Protein AF-A0A1H9MWZ2-F1 (afdb_monomer_lite)

Radius of gyration: 28.86 Å; chains: 1; bounding box: 64×54×78 Å

Foldseek 3Di:
DDDPPPDPPPVPDDCPPVNVVVVVVVVVVVVVVVVVVVVVVVLVVQLVVLVVPPPDPVSSQVSCVVSVNPPVPDDPPPPPPPPDDPDDDDDPDDPDDDDDDDDDD

Secondary structure (DSSP, 8-state):
----------TTS---HHHHHHHHHHHHHHHHHHHHHHHHHHHHHHHHHHHHH-SSHHHHHHHHHHTT-TTGGG---------------------PPPP------

Structure (mmCIF, N/CA/C/O backbone):
data_AF-A0A1H9MWZ2-F1
#
_entry.id   AF-A0A1H9MWZ2-F1
#
loop_
_atom_site.group_PDB
_atom_site.id
_atom_site.type_symbol
_atom_site.label_atom_id
_atom_site.label_alt_id
_atom_site.label_comp_id
_atom_site.label_asym_id
_atom_site.label_entity_id
_atom_site.label_seq_id
_atom_site.pdbx_PDB_ins_code
_atom_site.Cartn_x
_atom_site.Cartn_y
_atom_site.Cartn_z
_atom_site.occupancy
_atom_site.B_iso_or_equiv
_atom_site.auth_seq_id
_atom_site.auth_comp_id
_atom_site.auth_asym_id
_atom_site.auth_atom_id
_atom_site.pdbx_PDB_model_num
ATOM 1 N N . MET 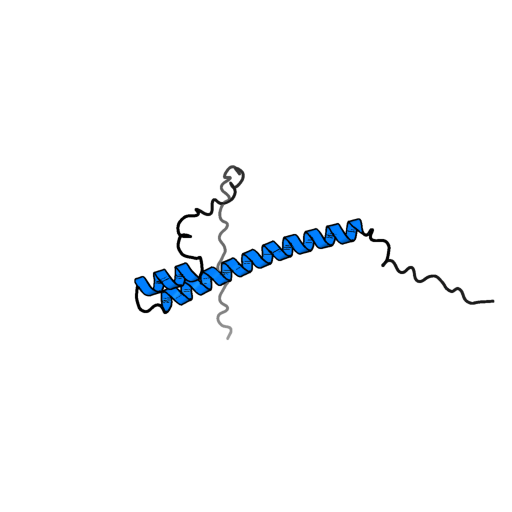A 1 1 ? 47.128 23.484 -47.344 1.00 49.06 1 MET A N 1
ATOM 2 C CA . MET A 1 1 ? 46.934 22.348 -46.423 1.00 49.06 1 MET A CA 1
ATOM 3 C C . MET A 1 1 ? 45.766 22.688 -45.513 1.00 49.06 1 MET A C 1
ATOM 5 O O . MET A 1 1 ? 45.935 23.594 -44.705 1.00 49.06 1 MET A O 1
ATOM 9 N N . PRO A 1 2 ? 44.572 22.104 -45.707 1.00 55.81 2 PRO A N 1
ATOM 10 C CA . PRO A 1 2 ? 43.481 22.253 -44.747 1.00 55.81 2 PRO A CA 1
ATOM 11 C C . PRO A 1 2 ? 43.743 21.344 -43.529 1.00 55.81 2 PRO A C 1
ATOM 13 O O . PRO A 1 2 ? 44.467 20.359 -43.677 1.00 55.81 2 PRO A O 1
ATOM 16 N N . PRO A 1 3 ? 43.207 21.659 -42.337 1.00 62.78 3 PRO A N 1
ATOM 17 C CA . PRO A 1 3 ? 43.397 20.823 -41.161 1.00 62.78 3 PRO A CA 1
ATOM 18 C C . PRO A 1 3 ? 42.501 19.582 -41.228 1.00 62.78 3 PRO A C 1
ATOM 20 O O . PRO A 1 3 ? 41.355 19.642 -41.677 1.00 62.78 3 PRO A O 1
ATOM 23 N N . ASP A 1 4 ? 43.040 18.461 -40.759 1.00 60.75 4 ASP A N 1
ATOM 24 C CA . ASP A 1 4 ? 42.337 17.203 -40.545 1.00 60.75 4 ASP A CA 1
ATOM 25 C C . ASP A 1 4 ? 41.198 17.386 -39.531 1.00 60.75 4 ASP A C 1
ATOM 27 O O . ASP A 1 4 ? 41.387 17.293 -38.316 1.00 60.75 4 ASP A O 1
ATOM 31 N N . TYR A 1 5 ? 39.981 17.627 -40.020 1.00 57.94 5 TYR A N 1
ATOM 32 C CA . TYR 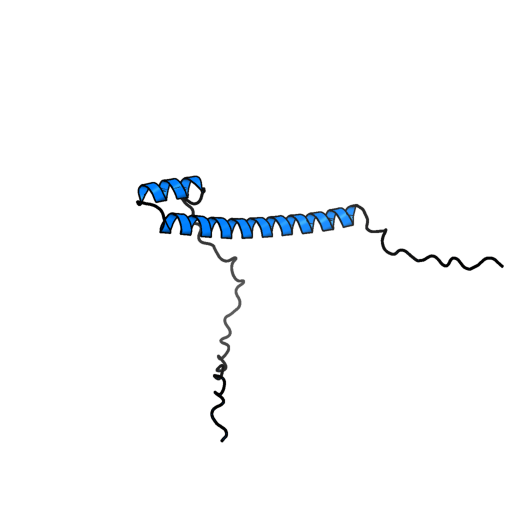A 1 5 ? 38.760 17.505 -39.225 1.00 57.94 5 TYR A CA 1
ATOM 33 C C . TYR A 1 5 ? 38.466 16.017 -39.012 1.00 57.94 5 TYR A C 1
ATOM 35 O O . TYR A 1 5 ? 37.552 15.455 -39.618 1.00 57.94 5 TYR A O 1
ATOM 43 N N . GLN A 1 6 ? 39.271 15.350 -38.182 1.00 57.78 6 GLN A N 1
ATOM 44 C CA . GLN A 1 6 ? 38.968 13.999 -37.730 1.00 57.78 6 GLN A CA 1
ATOM 45 C C . GLN A 1 6 ? 37.710 14.044 -36.866 1.00 57.78 6 GLN A C 1
ATOM 47 O O . GLN A 1 6 ? 37.743 14.336 -35.673 1.00 57.78 6 GLN A O 1
ATOM 52 N N . LEU A 1 7 ? 36.590 13.829 -37.555 1.00 53.31 7 LEU A N 1
ATOM 53 C CA . LEU A 1 7 ? 35.431 13.048 -37.160 1.00 53.31 7 LEU A CA 1
ATOM 54 C C . LEU A 1 7 ? 35.512 12.579 -35.699 1.00 53.31 7 LEU A C 1
ATOM 56 O O . LEU A 1 7 ? 35.954 11.474 -35.395 1.00 53.31 7 LEU A O 1
ATOM 60 N N . ALA A 1 8 ? 35.063 13.435 -34.782 1.00 52.78 8 ALA A N 1
ATOM 61 C CA . ALA A 1 8 ? 34.654 12.986 -33.467 1.00 52.78 8 ALA A CA 1
ATOM 62 C C . ALA A 1 8 ? 33.490 12.020 -33.698 1.00 52.78 8 ALA A C 1
ATOM 64 O O . ALA A 1 8 ? 32.348 12.445 -33.902 1.00 52.78 8 ALA A O 1
ATOM 65 N N . THR A 1 9 ? 33.803 10.725 -33.759 1.00 56.69 9 THR A N 1
ATOM 66 C CA . THR A 1 9 ? 32.833 9.642 -33.856 1.00 56.69 9 THR A CA 1
ATOM 67 C C . THR A 1 9 ? 31.941 9.736 -32.632 1.00 56.69 9 THR A C 1
ATOM 69 O O . THR A 1 9 ? 32.232 9.225 -31.553 1.00 56.69 9 THR A O 1
ATOM 72 N N . SER A 1 10 ? 30.854 10.476 -32.796 1.00 54.59 10 SER A N 1
ATOM 73 C CA . SER A 1 10 ? 29.781 10.581 -31.833 1.00 54.59 10 SER A CA 1
ATOM 74 C C . SER A 1 10 ? 29.099 9.218 -31.805 1.00 54.59 10 SER A C 1
ATOM 76 O O . SER A 1 10 ? 28.164 8.960 -32.557 1.00 54.59 10 SER A O 1
ATOM 78 N N . HIS A 1 11 ? 29.575 8.324 -30.938 1.00 53.84 11 HIS A N 1
ATOM 79 C CA . HIS A 1 11 ? 29.031 6.978 -30.712 1.00 53.84 11 HIS A CA 1
ATOM 80 C C . HIS A 1 11 ? 27.610 6.980 -30.099 1.00 53.84 11 HIS A C 1
ATOM 82 O O . HIS A 1 11 ? 27.162 5.973 -29.558 1.00 53.84 11 HIS A O 1
ATOM 88 N N . HIS A 1 12 ? 26.869 8.090 -30.167 1.00 56.31 12 HIS A N 1
ATOM 89 C CA . HIS A 1 12 ? 25.597 8.256 -29.464 1.00 56.31 12 HIS A CA 1
ATOM 90 C C . HIS A 1 12 ? 24.335 7.989 -30.293 1.00 56.31 12 HIS A C 1
ATOM 92 O O . HIS A 1 12 ? 23.242 8.070 -29.736 1.00 56.31 12 HIS A O 1
ATOM 98 N N . ALA A 1 13 ? 24.418 7.641 -31.581 1.00 60.53 13 ALA A N 1
ATOM 99 C CA . ALA A 1 13 ? 23.219 7.659 -32.422 1.00 60.53 13 ALA A CA 1
ATOM 100 C C . ALA A 1 13 ? 23.091 6.504 -33.425 1.00 60.53 13 ALA A C 1
ATOM 102 O O . ALA A 1 13 ? 22.943 6.756 -34.610 1.00 60.53 13 ALA A O 1
ATOM 103 N N . LEU A 1 14 ? 23.062 5.248 -32.961 1.00 57.44 14 LEU A N 1
ATOM 104 C CA . LEU A 1 14 ? 22.491 4.129 -33.738 1.00 57.44 14 LEU A CA 1
ATOM 105 C C . LEU A 1 14 ? 21.742 3.108 -32.862 1.00 57.44 14 LEU A C 1
ATOM 107 O O . LEU A 1 14 ? 21.673 1.937 -33.212 1.00 57.44 14 LEU A O 1
ATOM 111 N N . THR A 1 15 ? 21.149 3.525 -31.734 1.00 62.59 15 THR A N 1
ATOM 112 C CA . THR A 1 15 ? 20.163 2.637 -31.092 1.00 62.59 15 THR A CA 1
ATOM 113 C C . THR A 1 15 ? 18.893 2.665 -31.930 1.00 62.59 15 THR A C 1
ATOM 115 O O . THR A 1 15 ? 18.268 3.722 -32.123 1.00 62.59 15 THR A O 1
ATOM 118 N N . SER A 1 16 ? 18.541 1.509 -32.487 1.00 72.62 16 SER A N 1
ATOM 119 C CA . SER A 1 16 ? 17.343 1.366 -33.305 1.00 72.62 16 SER A CA 1
ATOM 120 C C . SER A 1 16 ? 16.129 1.838 -32.492 1.00 72.62 16 SER A C 1
ATOM 122 O O . SER A 1 16 ? 16.074 1.611 -31.278 1.00 72.62 16 SER A O 1
ATOM 124 N N . PRO A 1 17 ? 15.132 2.505 -33.101 1.00 73.62 17 PRO A N 1
ATOM 125 C CA . PRO A 1 17 ? 13.889 2.854 -32.412 1.00 73.62 17 PRO A CA 1
ATOM 126 C C . PRO A 1 17 ? 13.271 1.667 -31.649 1.00 73.62 17 PRO A C 1
ATOM 128 O O . PRO A 1 17 ? 12.723 1.855 -30.564 1.00 73.62 17 PRO A O 1
ATOM 131 N N . ALA A 1 18 ? 13.444 0.444 -32.166 1.00 75.56 18 ALA A N 1
ATOM 132 C CA . ALA A 1 18 ? 13.027 -0.793 -31.511 1.00 75.56 18 ALA A CA 1
ATOM 133 C C . ALA A 1 18 ? 13.796 -1.081 -30.204 1.00 75.56 18 ALA A C 1
ATOM 135 O O . ALA A 1 18 ? 13.192 -1.463 -29.205 1.00 75.56 18 ALA A O 1
ATOM 136 N N . GLU A 1 19 ? 15.108 -0.838 -30.166 1.00 72.06 19 GLU A N 1
ATOM 137 C CA . GLU A 1 19 ? 15.937 -1.022 -28.964 1.00 72.06 19 GLU A CA 1
ATOM 138 C C . GLU A 1 19 ? 15.598 0.013 -27.887 1.00 72.06 19 GLU A C 1
ATOM 140 O O . GLU A 1 19 ? 15.516 -0.317 -26.702 1.00 72.06 19 GLU A O 1
ATOM 145 N N . ARG A 1 20 ? 15.323 1.261 -28.292 1.00 76.75 20 ARG A N 1
ATOM 146 C CA . ARG A 1 20 ? 14.853 2.308 -27.370 1.00 76.75 20 ARG A CA 1
ATOM 147 C C . ARG A 1 20 ? 13.480 1.985 -26.792 1.00 76.75 20 ARG A C 1
ATOM 149 O O . ARG A 1 20 ? 13.279 2.157 -25.593 1.00 76.75 20 ARG A O 1
ATOM 156 N N . SER A 1 21 ? 12.563 1.493 -27.624 1.00 77.69 21 SER A N 1
ATOM 157 C CA . SER A 1 21 ? 11.230 1.066 -27.188 1.00 77.69 21 SER A CA 1
ATOM 158 C C . SER A 1 21 ? 11.305 -0.116 -26.217 1.00 77.69 21 SER A C 1
ATOM 160 O O . SER A 1 21 ? 10.689 -0.066 -25.156 1.00 77.69 21 SER A O 1
ATOM 162 N N . SER A 1 22 ? 12.135 -1.121 -26.515 1.00 76.25 22 SER A N 1
ATOM 163 C CA . SER A 1 22 ? 12.360 -2.269 -25.629 1.00 76.25 22 SER A CA 1
ATOM 164 C C . SER A 1 22 ? 12.930 -1.844 -24.269 1.00 76.25 22 SER A C 1
ATOM 166 O O . SER A 1 22 ? 12.390 -2.198 -23.220 1.00 76.25 22 SER A O 1
ATOM 168 N N . LYS A 1 23 ? 13.954 -0.979 -24.262 1.00 76.81 23 LYS A N 1
ATOM 169 C CA . LYS A 1 23 ? 14.531 -0.437 -23.022 1.00 76.81 23 LYS A CA 1
ATOM 170 C C . LYS A 1 23 ? 13.516 0.371 -22.204 1.00 76.81 23 LYS A C 1
ATOM 172 O O . LYS A 1 23 ? 13.493 0.259 -20.980 1.00 76.81 23 LYS A O 1
ATOM 177 N N . ALA A 1 24 ? 12.674 1.170 -22.861 1.00 77.38 24 ALA A N 1
ATOM 178 C CA . ALA A 1 24 ? 11.616 1.925 -22.194 1.00 77.38 24 ALA A CA 1
ATOM 179 C C . ALA A 1 24 ? 10.525 1.008 -21.610 1.00 77.38 24 ALA A C 1
ATOM 181 O O . ALA A 1 24 ? 10.053 1.261 -20.504 1.00 77.38 24 ALA A O 1
ATOM 182 N N . ALA A 1 25 ? 10.161 -0.071 -22.311 1.00 82.00 25 ALA A N 1
ATOM 183 C CA . ALA A 1 25 ? 9.185 -1.048 -21.833 1.00 82.00 25 ALA A CA 1
ATOM 184 C C . ALA A 1 25 ? 9.667 -1.774 -20.566 1.00 82.00 25 ALA A C 1
ATOM 186 O O . ALA A 1 25 ? 8.894 -1.915 -19.619 1.00 82.00 25 ALA A O 1
ATOM 187 N N . ILE A 1 26 ? 10.948 -2.162 -20.519 1.00 84.50 26 ILE A N 1
ATOM 188 C CA . ILE A 1 26 ? 11.571 -2.747 -19.320 1.00 84.50 26 ILE A CA 1
ATOM 189 C C . ILE A 1 26 ? 11.538 -1.737 -18.163 1.00 84.50 26 ILE A C 1
ATOM 191 O O . ILE A 1 26 ? 11.028 -2.052 -17.093 1.00 84.50 26 ILE A O 1
ATOM 195 N N . GLY A 1 27 ? 11.963 -0.489 -18.398 1.00 89.31 27 GLY A N 1
ATOM 196 C CA . GLY A 1 27 ? 11.939 0.552 -17.363 1.00 89.31 27 GLY A CA 1
ATOM 197 C C . GLY A 1 27 ? 10.532 0.879 -16.845 1.00 89.31 27 GLY A C 1
ATOM 198 O O . GLY A 1 27 ? 10.357 1.157 -15.660 1.00 89.31 27 GLY A O 1
ATOM 199 N N . PHE A 1 28 ? 9.509 0.809 -17.701 1.00 92.00 28 PHE A N 1
ATOM 200 C CA . PHE A 1 28 ? 8.117 0.974 -17.284 1.00 92.00 28 PHE A CA 1
ATOM 201 C C . PHE A 1 28 ? 7.616 -0.211 -16.451 1.00 92.00 28 PHE A C 1
ATOM 203 O O . PHE A 1 28 ? 6.912 -0.005 -15.463 1.00 92.00 28 PHE A O 1
ATOM 210 N N . ALA A 1 29 ? 7.967 -1.444 -16.827 1.00 93.50 29 ALA A N 1
ATOM 211 C CA . ALA A 1 29 ? 7.621 -2.630 -16.049 1.00 93.50 29 ALA A CA 1
ATOM 212 C C . ALA A 1 29 ? 8.242 -2.572 -14.644 1.00 93.50 29 ALA A C 1
ATOM 214 O O . ALA A 1 29 ? 7.523 -2.742 -13.657 1.00 93.50 29 ALA A O 1
ATOM 215 N N . ASP A 1 30 ? 9.525 -2.221 -14.556 1.00 91.50 30 ASP A N 1
ATOM 216 C CA . ASP A 1 30 ? 10.219 -2.014 -13.283 1.00 91.50 30 ASP A CA 1
ATOM 217 C C . ASP A 1 30 ? 9.582 -0.875 -12.475 1.00 91.50 30 ASP A C 1
ATOM 219 O O . ASP A 1 30 ? 9.350 -1.005 -11.271 1.00 91.50 30 ASP A O 1
ATOM 223 N N . GLY A 1 31 ? 9.234 0.231 -13.141 1.00 93.19 31 GLY A N 1
ATOM 224 C CA . GLY A 1 31 ? 8.547 1.365 -12.527 1.00 93.19 31 GLY A CA 1
ATOM 225 C C . GLY A 1 31 ? 7.185 0.990 -11.940 1.00 93.19 31 GLY A C 1
ATOM 226 O O . GLY A 1 31 ? 6.870 1.402 -10.823 1.00 93.19 31 GLY A O 1
ATOM 227 N N . ARG A 1 32 ? 6.400 0.163 -12.642 1.00 94.25 32 ARG A N 1
ATOM 228 C CA . ARG A 1 32 ? 5.125 -0.355 -12.124 1.00 94.25 32 ARG A CA 1
ATOM 229 C C . ARG A 1 32 ? 5.328 -1.251 -10.909 1.00 94.25 32 ARG A C 1
ATOM 231 O O . ARG A 1 32 ? 4.687 -1.014 -9.893 1.00 94.25 32 ARG A O 1
ATOM 238 N N . ALA A 1 33 ? 6.260 -2.200 -10.968 1.00 95.06 33 ALA A N 1
ATOM 239 C CA . ALA A 1 33 ? 6.548 -3.078 -9.834 1.00 95.06 33 ALA A CA 1
ATOM 240 C C . ALA A 1 33 ? 7.020 -2.287 -8.596 1.00 95.06 33 ALA A C 1
ATOM 242 O O . ALA A 1 33 ? 6.620 -2.569 -7.463 1.00 95.06 33 ALA A O 1
ATOM 243 N N . ALA A 1 34 ? 7.843 -1.254 -8.799 1.00 94.75 34 ALA A N 1
ATOM 244 C CA . ALA A 1 34 ? 8.275 -0.362 -7.728 1.00 94.75 34 ALA A CA 1
ATOM 245 C C . ALA A 1 34 ? 7.107 0.454 -7.145 1.00 94.75 34 ALA A C 1
ATOM 247 O O . ALA A 1 34 ? 7.009 0.590 -5.922 1.00 94.75 34 ALA A O 1
ATOM 248 N N . ALA A 1 35 ? 6.213 0.961 -8.000 1.00 95.12 35 ALA A N 1
ATOM 249 C CA . ALA A 1 35 ? 5.021 1.691 -7.580 1.00 95.12 35 ALA A CA 1
ATOM 250 C C . ALA A 1 35 ? 4.063 0.801 -6.773 1.00 95.12 35 ALA A C 1
ATOM 252 O O . ALA A 1 35 ? 3.646 1.194 -5.685 1.00 95.12 35 ALA A O 1
ATOM 253 N N . GLU A 1 36 ? 3.796 -0.423 -7.232 1.00 94.50 36 GLU A N 1
ATOM 254 C CA . GLU A 1 36 ? 2.963 -1.407 -6.525 1.00 94.50 36 GLU A CA 1
ATOM 255 C C . GLU A 1 36 ? 3.531 -1.738 -5.137 1.00 94.50 36 GLU A C 1
ATOM 257 O O . GLU A 1 36 ? 2.803 -1.767 -4.139 1.00 94.50 36 GLU A O 1
ATOM 262 N N . LYS A 1 37 ? 4.855 -1.920 -5.038 1.00 92.00 37 LYS A N 1
ATOM 263 C CA . LYS A 1 37 ? 5.534 -2.140 -3.754 1.00 92.00 37 LYS A CA 1
ATOM 264 C C . LYS A 1 37 ? 5.384 -0.939 -2.818 1.00 92.00 37 LYS A C 1
ATOM 266 O O . LYS A 1 37 ? 5.142 -1.120 -1.623 1.00 92.00 37 LYS A O 1
ATOM 271 N N . ALA A 1 38 ? 5.545 0.278 -3.335 1.00 95.00 38 ALA A N 1
ATOM 272 C CA . ALA A 1 38 ? 5.388 1.496 -2.546 1.00 95.00 38 ALA A CA 1
ATOM 273 C C . ALA A 1 38 ? 3.943 1.662 -2.048 1.00 95.00 38 ALA A C 1
ATOM 275 O O . ALA A 1 38 ? 3.728 1.969 -0.873 1.00 95.00 38 ALA A O 1
ATOM 276 N N . GLU A 1 39 ? 2.963 1.384 -2.904 1.00 93.94 39 GLU A N 1
ATOM 277 C CA . GLU A 1 39 ? 1.547 1.423 -2.556 1.00 93.94 39 GLU A CA 1
ATOM 278 C C . GLU A 1 39 ? 1.209 0.390 -1.470 1.00 93.94 39 GLU A C 1
ATOM 280 O O . GLU A 1 39 ? 0.538 0.714 -0.492 1.00 93.94 39 GLU A O 1
ATOM 285 N N . ALA A 1 40 ? 1.741 -0.834 -1.562 1.00 91.44 40 ALA A N 1
ATOM 286 C CA . ALA A 1 40 ? 1.568 -1.849 -0.522 1.00 91.44 40 ALA A CA 1
ATOM 287 C C . ALA A 1 40 ? 2.077 -1.365 0.849 1.00 91.44 40 ALA A C 1
ATOM 289 O O . ALA A 1 40 ? 1.388 -1.515 1.860 1.00 91.44 40 ALA A O 1
ATOM 290 N N . VAL A 1 41 ? 3.244 -0.711 0.886 1.00 94.38 41 VAL A N 1
ATOM 291 C CA . VAL A 1 41 ? 3.782 -0.112 2.120 1.00 94.38 41 VAL A CA 1
ATOM 292 C C . VAL A 1 41 ? 2.868 0.997 2.646 1.00 94.38 41 VAL A C 1
ATOM 294 O O . VAL A 1 41 ? 2.633 1.075 3.855 1.00 94.38 41 VAL A O 1
ATOM 297 N N . GLN A 1 42 ? 2.344 1.852 1.768 1.00 95.69 42 GLN A N 1
ATOM 298 C CA . GLN A 1 42 ? 1.427 2.925 2.157 1.00 95.69 42 GLN A CA 1
ATOM 299 C C . GLN A 1 42 ? 0.115 2.378 2.724 1.00 95.69 42 GLN A C 1
ATOM 301 O O . GLN A 1 42 ? -0.316 2.855 3.774 1.00 95.69 42 GLN A O 1
ATOM 306 N N . ARG A 1 43 ? -0.467 1.334 2.117 1.00 93.31 43 ARG A N 1
ATOM 307 C CA . ARG A 1 43 ? -1.676 0.675 2.640 1.00 93.31 43 ARG A CA 1
ATOM 308 C C . ARG A 1 43 ? -1.449 0.110 4.042 1.00 93.31 43 ARG A C 1
ATOM 310 O O . ARG A 1 43 ? -2.248 0.374 4.934 1.00 93.31 43 ARG A O 1
ATOM 317 N N . VAL A 1 44 ? -0.332 -0.584 4.281 1.00 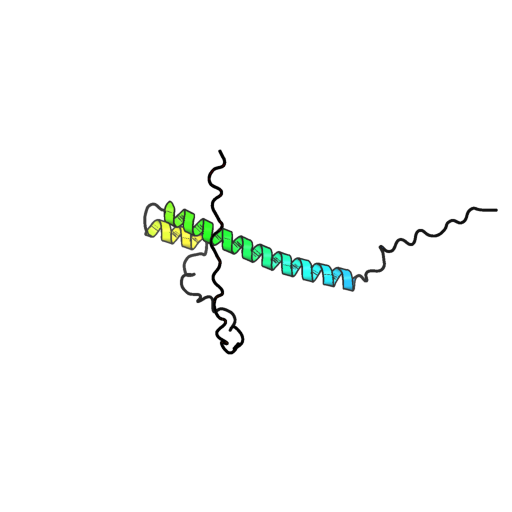92.81 44 VAL A N 1
ATOM 318 C CA . VAL A 1 44 ? 0.005 -1.110 5.622 1.00 92.81 44 VAL A CA 1
ATOM 319 C C . VAL A 1 44 ? 0.140 0.018 6.648 1.00 92.81 44 VAL A C 1
ATOM 321 O O . VAL A 1 44 ? -0.363 -0.092 7.768 1.00 92.81 44 VAL A O 1
ATOM 324 N N . ARG A 1 45 ? 0.797 1.123 6.277 1.00 95.56 45 ARG A N 1
ATOM 325 C CA . ARG A 1 45 ? 0.926 2.291 7.160 1.00 95.56 45 ARG A CA 1
ATOM 326 C C . ARG A 1 45 ? -0.434 2.911 7.468 1.00 95.56 45 ARG A C 1
ATOM 328 O O . ARG A 1 45 ? -0.713 3.147 8.638 1.00 95.56 45 ARG A O 1
ATOM 335 N N . ALA A 1 46 ? -1.276 3.109 6.457 1.00 94.44 46 ALA A N 1
ATOM 336 C CA . ALA A 1 46 ? -2.61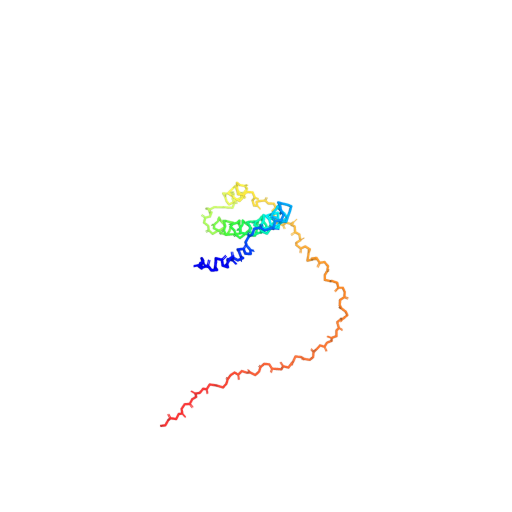8 3.656 6.621 1.00 94.44 46 ALA A CA 1
ATOM 337 C C . ALA A 1 46 ? -3.487 2.768 7.524 1.00 94.44 46 ALA A C 1
ATOM 339 O O . ALA A 1 46 ? -4.094 3.269 8.467 1.00 94.44 46 ALA A O 1
ATOM 340 N N . ALA A 1 47 ? -3.462 1.447 7.317 1.00 93.69 47 ALA A N 1
ATOM 341 C CA . ALA A 1 47 ? -4.166 0.494 8.171 1.00 93.69 47 ALA A CA 1
ATOM 342 C C . ALA A 1 47 ? -3.722 0.586 9.635 1.00 93.69 47 ALA A C 1
ATOM 344 O O . ALA A 1 47 ? -4.553 0.608 10.540 1.00 93.69 47 ALA A O 1
ATOM 345 N N . ARG A 1 48 ? -2.407 0.685 9.874 1.00 94.69 48 ARG A N 1
ATOM 346 C CA . ARG A 1 48 ? -1.858 0.840 11.225 1.00 94.69 48 ARG A CA 1
ATOM 347 C C . ARG A 1 48 ? -2.282 2.162 11.858 1.00 94.69 48 ARG A C 1
ATOM 349 O O . ARG A 1 48 ? -2.640 2.168 13.028 1.00 94.69 48 ARG A O 1
ATOM 356 N N . THR A 1 49 ? -2.258 3.259 11.105 1.00 95.81 49 THR A N 1
ATOM 357 C CA . THR A 1 49 ? -2.743 4.564 11.576 1.00 95.81 49 THR A CA 1
ATOM 358 C C . THR A 1 49 ? -4.212 4.477 11.978 1.00 95.81 49 THR A C 1
ATOM 360 O O . THR A 1 49 ? -4.551 4.871 13.089 1.00 95.81 49 THR A O 1
ATOM 363 N N . VAL A 1 50 ? -5.066 3.890 11.136 1.00 94.94 50 VAL A N 1
ATOM 364 C CA . VAL A 1 50 ? -6.487 3.696 11.456 1.00 94.94 50 VAL A CA 1
ATOM 365 C C . VAL A 1 50 ? -6.642 2.837 12.709 1.00 94.94 50 VAL A C 1
ATOM 367 O O . VAL A 1 50 ? -7.315 3.260 13.634 1.00 94.94 50 VAL A O 1
ATOM 370 N N . ALA A 1 51 ? -5.942 1.705 12.816 1.00 91.31 51 ALA A N 1
ATOM 371 C CA . ALA A 1 51 ? -6.028 0.829 13.986 1.00 91.31 51 ALA A CA 1
ATOM 372 C C . ALA A 1 51 ? -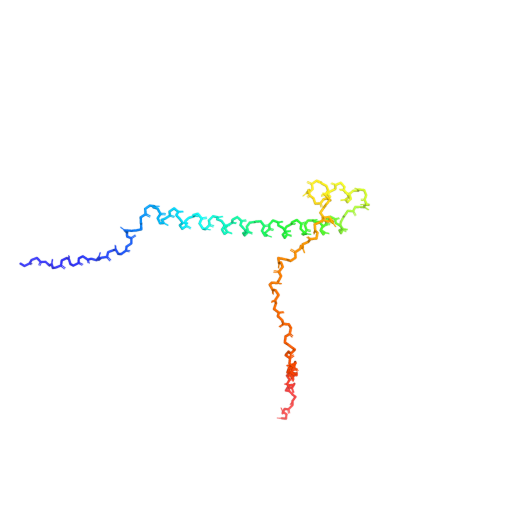5.585 1.487 15.308 1.00 91.31 51 ALA A C 1
ATOM 374 O O . ALA A 1 51 ? -6.052 1.077 16.368 1.00 91.31 51 ALA A O 1
ATOM 375 N N . VAL A 1 52 ? -4.677 2.467 15.253 1.00 96.19 52 VAL A N 1
ATOM 376 C CA . VAL A 1 52 ? -4.185 3.196 16.435 1.00 96.19 52 VAL A CA 1
ATOM 377 C C . VAL A 1 52 ? -5.110 4.351 16.825 1.00 96.19 52 VAL A C 1
ATOM 379 O O . VAL A 1 52 ? -5.191 4.678 18.006 1.00 96.19 52 VAL A O 1
ATOM 382 N N . HIS A 1 53 ? -5.777 4.983 15.857 1.00 96.00 53 HIS A N 1
ATOM 383 C CA . HIS A 1 53 ? -6.469 6.259 16.070 1.00 96.00 53 HIS A CA 1
ATOM 384 C C . HIS A 1 53 ? -7.992 6.206 15.914 1.00 96.00 53 HIS A C 1
ATOM 386 O O . HIS A 1 53 ? -8.648 7.193 16.236 1.00 96.00 53 HIS A O 1
ATOM 392 N N . SER A 1 54 ? -8.557 5.097 15.440 1.00 93.38 54 SER A N 1
ATOM 393 C CA . SER A 1 54 ? -10.008 4.895 15.386 1.00 93.38 54 SER A CA 1
ATOM 394 C C . SER A 1 54 ? -10.623 4.934 16.784 1.00 93.38 54 SER A C 1
ATOM 396 O O . SER A 1 54 ? -10.047 4.384 17.729 1.00 93.38 54 SER A O 1
ATOM 398 N N . LEU A 1 55 ? -11.795 5.557 16.901 1.00 94.25 55 LEU A N 1
ATOM 399 C CA . LEU A 1 55 ? -12.470 5.760 18.188 1.00 94.25 55 LEU A CA 1
ATOM 400 C C . LEU A 1 55 ? -13.093 4.465 18.724 1.00 94.25 55 LEU A C 1
ATOM 402 O O . LEU A 1 55 ? -13.047 4.205 19.927 1.00 94.25 55 LEU A O 1
ATOM 406 N N . ASP A 1 56 ? -13.630 3.639 17.828 1.00 94.75 56 ASP A N 1
ATOM 407 C CA . ASP A 1 56 ? -14.228 2.346 18.142 1.00 94.75 56 ASP A CA 1
ATOM 408 C C . ASP A 1 56 ? -14.028 1.331 16.998 1.00 94.75 56 ASP A C 1
ATOM 410 O O . ASP A 1 56 ? -13.392 1.601 15.974 1.00 94.75 56 ASP A O 1
ATOM 414 N N . ALA A 1 57 ? -14.516 0.106 17.209 1.00 90.69 57 ALA A N 1
ATOM 415 C CA . ALA A 1 57 ? -14.334 -0.996 16.271 1.00 90.69 57 ALA A CA 1
ATOM 416 C C . ALA A 1 57 ? -15.158 -0.851 14.978 1.00 90.69 57 ALA A C 1
ATOM 418 O O . ALA A 1 57 ? -14.733 -1.391 13.952 1.00 90.69 57 ALA A O 1
ATOM 419 N N . GLU A 1 58 ? -16.295 -0.155 15.025 1.00 93.62 58 GLU A N 1
ATOM 420 C CA . GLU A 1 58 ? -17.162 0.100 13.873 1.00 93.62 58 GLU A CA 1
ATOM 421 C C . GLU A 1 58 ? -16.537 1.175 12.977 1.00 93.62 58 GLU A C 1
ATOM 423 O O . GLU A 1 58 ? -16.308 0.922 11.791 1.00 93.62 58 GLU A O 1
ATOM 428 N N . ASP A 1 59 ? -16.132 2.305 13.562 1.00 93.75 59 ASP A N 1
ATOM 429 C CA . ASP A 1 59 ? -15.402 3.391 12.893 1.00 93.75 59 ASP A CA 1
ATOM 430 C C . ASP A 1 59 ? -14.140 2.868 12.190 1.00 93.75 59 ASP A C 1
ATOM 432 O O . ASP A 1 59 ? -13.917 3.090 10.995 1.00 93.75 59 ASP A O 1
ATOM 436 N N . ARG A 1 60 ? -13.356 2.042 12.894 1.00 94.69 60 ARG A N 1
ATOM 437 C CA . ARG A 1 60 ? -12.193 1.356 12.318 1.00 94.69 60 ARG A CA 1
ATOM 438 C C . ARG A 1 60 ? -12.556 0.539 11.077 1.00 94.69 60 ARG A C 1
ATOM 440 O O . ARG A 1 60 ? -11.827 0.579 10.085 1.00 94.69 60 ARG A O 1
ATOM 447 N N . GLY A 1 61 ? -13.645 -0.227 11.136 1.00 92.31 61 GLY A N 1
ATOM 448 C CA . GLY A 1 61 ? -14.104 -1.067 10.030 1.00 92.31 61 GLY A CA 1
ATOM 449 C C . GLY A 1 61 ? -14.492 -0.244 8.801 1.00 92.31 61 GLY A C 1
ATOM 450 O O . GLY A 1 61 ? -14.081 -0.571 7.682 1.00 92.31 61 GLY A O 1
ATOM 451 N N . VAL A 1 62 ? -15.209 0.862 9.008 1.00 93.88 62 VAL A N 1
ATOM 452 C CA . VAL A 1 62 ? -15.595 1.801 7.943 1.00 93.88 62 VAL A CA 1
ATOM 453 C C . VAL A 1 62 ? -14.358 2.426 7.296 1.00 93.88 62 VAL A C 1
ATOM 455 O O . VAL A 1 62 ? -14.206 2.366 6.073 1.00 93.88 62 VAL A O 1
ATOM 458 N N . LEU A 1 63 ? -13.424 2.944 8.097 1.00 94.06 63 LEU A N 1
ATOM 459 C CA . LEU A 1 63 ? -12.204 3.586 7.599 1.00 94.06 63 LEU A CA 1
ATOM 460 C C . LEU A 1 63 ? -11.293 2.616 6.828 1.00 94.06 63 LEU A C 1
ATOM 462 O O . LEU A 1 63 ? -10.764 2.968 5.770 1.00 94.06 63 LEU A O 1
ATOM 466 N N . LEU A 1 64 ? -11.134 1.376 7.302 1.00 93.50 64 LEU A N 1
ATOM 467 C CA . LEU A 1 64 ? -10.375 0.347 6.578 1.00 93.50 64 LEU A CA 1
ATOM 468 C C . LEU A 1 64 ? -11.059 -0.074 5.271 1.00 93.50 64 LEU A C 1
ATOM 470 O O . LEU A 1 64 ? -10.373 -0.388 4.294 1.00 93.50 64 LEU A O 1
ATOM 474 N N . SER A 1 65 ? -12.392 -0.055 5.229 1.00 92.25 65 SER A N 1
ATOM 475 C CA . SER A 1 65 ? -13.161 -0.339 4.012 1.00 92.25 65 SER A CA 1
ATOM 476 C C . SER A 1 65 ? -13.001 0.767 2.972 1.00 92.25 65 SER A C 1
ATOM 478 O O . SER A 1 65 ? -12.772 0.472 1.801 1.00 92.25 65 SER A O 1
ATOM 480 N N . MET A 1 66 ? -13.026 2.036 3.391 1.00 93.25 66 MET A N 1
ATOM 481 C CA . MET A 1 66 ? -12.789 3.183 2.500 1.00 93.25 66 MET A CA 1
ATOM 482 C C . MET A 1 66 ? -11.395 3.161 1.867 1.00 93.25 66 MET A C 1
ATOM 484 O O . MET A 1 66 ? -11.223 3.576 0.725 1.00 93.25 66 MET A O 1
ATOM 488 N N . LEU A 1 67 ? -10.400 2.648 2.591 1.00 90.50 67 LEU A N 1
ATOM 489 C CA . LEU A 1 67 ? -9.045 2.465 2.073 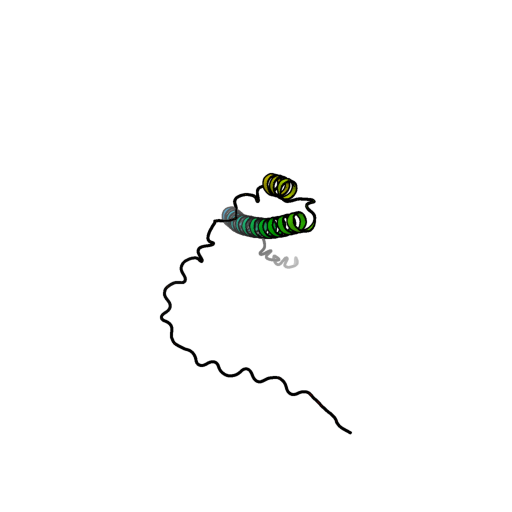1.00 90.50 67 LEU A CA 1
ATOM 490 C C . LEU A 1 67 ? -8.903 1.239 1.151 1.00 90.50 67 LEU A C 1
ATOM 492 O O . LEU A 1 67 ? -7.815 1.004 0.625 1.00 90.50 67 LEU A O 1
ATOM 496 N N . GLY A 1 68 ? -9.960 0.437 0.976 1.00 89.88 68 GLY A N 1
ATOM 497 C CA . GLY A 1 68 ? -9.908 -0.820 0.226 1.00 89.88 68 GLY A CA 1
ATOM 498 C C . GLY A 1 68 ? -9.033 -1.888 0.893 1.00 89.88 68 GLY A C 1
ATOM 499 O O . GLY A 1 68 ? -8.466 -2.738 0.210 1.00 89.88 68 GLY A O 1
ATOM 500 N N . ILE A 1 69 ? -8.866 -1.813 2.219 1.00 84.88 69 ILE A N 1
ATOM 501 C CA . ILE A 1 69 ? -8.018 -2.722 3.008 1.00 84.88 69 ILE A CA 1
ATOM 502 C C . ILE A 1 69 ? -8.865 -3.801 3.703 1.00 84.88 69 ILE A C 1
ATOM 504 O O . ILE A 1 69 ? -8.365 -4.892 3.983 1.00 84.88 69 ILE A O 1
ATOM 508 N N . ALA A 1 70 ? -10.150 -3.527 3.954 1.00 70.25 70 ALA A N 1
ATOM 509 C CA . ALA A 1 70 ? -11.078 -4.513 4.502 1.00 70.25 70 ALA A CA 1
ATOM 510 C C . ALA A 1 70 ? -11.193 -5.739 3.573 1.00 70.25 70 ALA A C 1
ATOM 512 O O . ALA A 1 70 ? -11.390 -5.594 2.367 1.00 70.25 70 ALA A O 1
ATOM 513 N N . GLY A 1 71 ? -11.038 -6.945 4.133 1.00 61.88 71 GLY A N 1
ATOM 514 C CA . GLY A 1 71 ? -11.075 -8.213 3.389 1.00 61.88 71 GLY A CA 1
ATOM 515 C C . GLY A 1 71 ? -9.716 -8.772 2.938 1.00 61.88 71 GLY A C 1
ATOM 516 O O . GLY A 1 71 ? -9.670 -9.882 2.415 1.00 61.88 71 GLY A O 1
ATOM 517 N N . GLN A 1 72 ? -8.595 -8.080 3.185 1.00 55.38 72 GLN A N 1
ATOM 518 C CA . GLN A 1 72 ? -7.233 -8.587 2.904 1.00 55.38 72 GLN A CA 1
ATOM 519 C C . GLN A 1 72 ? -6.671 -9.498 4.020 1.00 55.38 72 GLN A C 1
ATOM 521 O O . GLN A 1 72 ? -5.466 -9.721 4.114 1.00 55.38 72 GLN A O 1
ATOM 526 N N . GLU A 1 73 ? -7.530 -10.029 4.889 1.00 51.62 73 GLU A N 1
ATOM 527 C CA . GLU A 1 73 ? -7.161 -10.957 5.969 1.00 51.62 73 GLU A CA 1
ATOM 528 C C . GLU A 1 73 ? -6.982 -12.416 5.501 1.00 51.62 73 GLU A C 1
ATOM 530 O O . GLU A 1 73 ? -6.617 -13.289 6.286 1.00 51.62 73 GLU A O 1
ATOM 535 N N . SER A 1 74 ? -7.168 -12.709 4.211 1.00 46.62 74 SER A N 1
ATOM 536 C CA . SER A 1 74 ? -6.874 -14.031 3.646 1.00 46.62 74 SER A CA 1
ATOM 537 C C . SER A 1 74 ? -6.535 -13.976 2.161 1.00 46.62 74 SER A C 1
ATOM 539 O O . SER A 1 74 ? -7.247 -14.495 1.311 1.00 46.62 74 SER A O 1
ATOM 541 N N . ALA A 1 75 ? -5.376 -13.420 1.837 1.00 45.06 75 ALA A N 1
ATOM 542 C CA . ALA A 1 75 ? -4.561 -14.069 0.824 1.00 45.06 75 ALA A CA 1
ATOM 543 C C . ALA A 1 75 ? -3.375 -14.679 1.574 1.00 45.06 75 ALA A C 1
ATOM 545 O O . ALA A 1 75 ? -2.502 -13.923 2.012 1.00 45.06 75 ALA A O 1
ATOM 546 N N . PRO A 1 76 ? -3.314 -16.011 1.788 1.00 48.22 76 PRO A N 1
ATOM 547 C CA . PRO A 1 76 ? -2.044 -16.620 2.127 1.00 48.22 76 PRO A CA 1
ATOM 548 C C . PRO A 1 76 ? -1.094 -16.235 0.998 1.00 48.22 76 PRO A C 1
ATOM 550 O O . PRO A 1 76 ? -1.252 -16.662 -0.148 1.00 48.22 76 PRO A O 1
ATOM 553 N N . CYS A 1 77 ? -0.142 -15.365 1.331 1.00 42.88 77 CYS A N 1
ATOM 554 C CA . CYS A 1 77 ? 1.045 -15.126 0.541 1.00 42.88 77 CYS A CA 1
ATOM 555 C C . CYS A 1 77 ? 1.717 -16.491 0.427 1.00 42.88 77 CYS A C 1
ATOM 557 O O . CYS A 1 77 ? 2.437 -16.922 1.323 1.00 42.88 77 CYS A O 1
ATOM 559 N N . THR A 1 78 ? 1.343 -17.236 -0.609 1.00 51.19 78 THR A N 1
ATOM 560 C CA . THR A 1 78 ? 1.942 -18.518 -0.923 1.00 51.19 78 THR A CA 1
ATOM 561 C C . THR A 1 78 ? 3.328 -18.128 -1.407 1.00 51.19 78 THR A C 1
ATOM 563 O O . THR A 1 78 ? 3.418 -17.474 -2.451 1.00 51.19 78 THR A O 1
ATOM 566 N N . PRO A 1 79 ? 4.406 -18.403 -0.649 1.00 53.53 79 PRO A N 1
ATOM 567 C CA . PRO A 1 79 ? 5.733 -18.178 -1.189 1.00 53.53 79 PRO A CA 1
ATOM 568 C C . PRO A 1 79 ? 5.801 -18.981 -2.495 1.00 53.53 79 PRO A C 1
ATOM 570 O O . PRO A 1 79 ? 5.350 -20.133 -2.498 1.00 53.53 79 PRO A O 1
ATOM 573 N N . PRO A 1 80 ? 6.280 -18.401 -3.615 1.00 53.16 80 PRO A N 1
ATOM 574 C CA . PRO A 1 80 ? 6.465 -19.170 -4.837 1.00 53.16 80 PRO A CA 1
ATOM 575 C C . PRO A 1 80 ? 7.300 -20.376 -4.445 1.00 53.16 80 PRO A C 1
ATOM 577 O O . PRO A 1 80 ? 8.361 -20.195 -3.846 1.00 53.16 80 PRO A O 1
ATOM 580 N N . ALA A 1 81 ? 6.738 -21.568 -4.669 1.00 49.66 81 ALA A N 1
ATOM 581 C CA . ALA A 1 81 ? 7.282 -22.841 -4.236 1.00 49.66 81 ALA A CA 1
ATOM 582 C C . ALA A 1 81 ? 8.801 -22.799 -4.368 1.00 49.66 81 ALA A C 1
ATOM 584 O O . ALA A 1 81 ? 9.334 -22.761 -5.479 1.00 49.66 81 ALA A O 1
ATOM 585 N N . ALA A 1 82 ? 9.481 -22.713 -3.220 1.00 48.97 82 ALA A N 1
ATOM 586 C CA . ALA A 1 82 ? 10.912 -22.875 -3.164 1.00 48.97 82 ALA A CA 1
ATOM 587 C C . ALA A 1 82 ? 11.161 -24.225 -3.821 1.00 48.97 82 ALA A C 1
ATOM 589 O O . ALA A 1 82 ? 10.729 -25.257 -3.302 1.00 48.97 82 ALA A O 1
ATOM 590 N N . ALA A 1 83 ? 11.747 -24.181 -5.019 1.00 48.72 83 ALA A N 1
ATOM 591 C CA . ALA A 1 83 ? 12.204 -25.351 -5.731 1.00 48.72 83 ALA A CA 1
ATOM 592 C C . ALA A 1 83 ? 12.854 -26.269 -4.702 1.00 48.72 83 ALA A C 1
ATOM 594 O O . ALA A 1 83 ? 13.703 -25.812 -3.936 1.00 48.72 83 ALA A O 1
ATOM 595 N N . SER A 1 84 ? 12.371 -27.508 -4.642 1.00 50.78 84 SER A N 1
ATOM 596 C CA . SER A 1 84 ? 12.852 -28.561 -3.764 1.00 50.78 84 SER A CA 1
ATOM 597 C C . SER A 1 84 ? 14.378 -28.609 -3.798 1.00 50.78 84 SER A C 1
ATOM 599 O O . SER A 1 84 ? 14.973 -29.246 -4.661 1.00 50.78 84 SER A O 1
ATOM 601 N N . GLN A 1 85 ? 15.021 -27.907 -2.871 1.00 58.50 85 GLN A N 1
ATOM 602 C CA . GLN A 1 85 ? 16.425 -28.102 -2.578 1.00 58.50 85 GLN A CA 1
ATOM 603 C C . GLN A 1 85 ? 16.466 -29.177 -1.494 1.00 58.50 85 GLN A C 1
ATOM 605 O O . GLN A 1 85 ? 15.854 -28.987 -0.438 1.00 58.50 85 GLN A O 1
ATOM 610 N N . PRO A 1 86 ? 17.116 -30.326 -1.737 1.00 42.94 86 PRO A N 1
ATOM 611 C CA . PRO A 1 86 ? 17.299 -31.319 -0.695 1.00 42.94 86 PRO A CA 1
ATOM 612 C C . PRO A 1 86 ? 18.106 -30.684 0.439 1.00 42.94 86 PRO A C 1
ATOM 614 O O . PRO A 1 86 ? 19.211 -30.176 0.240 1.00 42.94 86 PRO A O 1
ATOM 617 N N . ALA A 1 87 ? 17.511 -30.692 1.631 1.00 45.03 87 ALA A N 1
ATOM 618 C CA . ALA A 1 87 ? 18.121 -30.230 2.862 1.00 45.03 87 ALA A CA 1
ATOM 619 C C . ALA A 1 87 ? 19.437 -30.983 3.100 1.00 45.03 87 ALA A C 1
ATOM 621 O O . ALA A 1 87 ? 19.444 -32.142 3.507 1.00 45.03 87 ALA A O 1
ATOM 622 N N . THR A 1 88 ? 20.556 -30.309 2.850 1.00 48.56 88 THR A N 1
ATOM 623 C CA . THR A 1 88 ? 21.859 -30.725 3.367 1.00 48.56 88 THR A CA 1
ATOM 624 C C . THR A 1 88 ? 22.081 -29.925 4.651 1.00 48.56 88 THR A C 1
ATOM 626 O O . THR A 1 88 ? 22.112 -28.694 4.578 1.00 48.56 88 THR A O 1
ATOM 629 N N . PRO A 1 89 ? 22.174 -30.553 5.836 1.00 57.78 89 PRO A N 1
ATOM 630 C CA . PRO A 1 89 ? 22.420 -29.819 7.071 1.00 57.78 89 PRO A CA 1
ATOM 631 C C . PRO A 1 89 ? 23.850 -29.261 7.056 1.00 57.78 89 PRO A C 1
ATOM 633 O O . PRO A 1 89 ? 24.822 -30.001 7.174 1.00 57.78 89 PRO A O 1
ATOM 636 N N . GLN A 1 90 ? 23.977 -27.944 6.894 1.00 53.47 90 GLN A N 1
ATOM 637 C CA . GLN A 1 90 ? 25.228 -27.216 7.110 1.00 53.47 90 GLN A CA 1
ATOM 638 C C . GLN A 1 90 ? 25.439 -27.021 8.624 1.00 53.47 90 GLN A C 1
ATOM 640 O O . GLN A 1 90 ? 24.515 -26.554 9.298 1.00 53.47 90 GLN A O 1
ATOM 645 N N . PRO A 1 91 ? 26.617 -27.342 9.189 1.00 48.31 91 PRO A N 1
ATOM 646 C CA . PRO A 1 91 ? 26.912 -27.039 10.582 1.00 48.31 91 PRO A CA 1
ATOM 647 C C . PRO A 1 91 ? 27.057 -25.523 10.763 1.00 48.31 91 PRO A C 1
ATOM 649 O O . PRO A 1 91 ? 27.849 -24.867 10.088 1.00 48.31 91 PRO A O 1
ATOM 652 N N . VAL A 1 92 ? 26.283 -24.968 11.696 1.00 51.50 92 VAL A N 1
ATOM 653 C CA . VAL A 1 92 ? 26.387 -23.577 12.146 1.00 51.50 92 VAL A CA 1
ATOM 654 C C . VAL A 1 92 ? 27.763 -23.355 12.781 1.00 51.50 92 VAL A C 1
ATOM 656 O O . VAL A 1 92 ? 28.015 -23.719 13.927 1.00 51.50 92 VAL A O 1
ATOM 659 N N . ALA A 1 93 ? 28.688 -22.777 12.018 1.00 49.06 93 ALA A N 1
ATOM 660 C CA . ALA A 1 93 ? 29.920 -22.244 12.576 1.00 49.06 93 ALA A CA 1
ATOM 661 C C . ALA A 1 93 ? 29.554 -21.049 13.466 1.00 49.06 93 ALA A C 1
ATOM 663 O O . ALA A 1 93 ? 28.961 -20.069 13.012 1.00 49.06 93 ALA A O 1
ATOM 664 N N . ALA A 1 94 ? 29.865 -21.184 14.752 1.00 52.88 94 ALA A N 1
ATOM 665 C CA . ALA A 1 94 ? 29.625 -20.201 15.791 1.00 52.88 94 ALA A CA 1
ATOM 666 C C . ALA A 1 94 ? 30.172 -18.821 15.390 1.00 52.88 94 ALA A C 1
ATOM 668 O O . ALA A 1 94 ? 31.376 -18.636 15.218 1.00 52.88 94 ALA A O 1
ATOM 669 N N . ILE A 1 95 ? 29.275 -17.842 15.275 1.00 49.00 95 ILE A N 1
ATOM 670 C CA . ILE A 1 95 ? 29.640 -16.429 15.194 1.00 49.00 95 ILE A CA 1
ATOM 671 C C . ILE A 1 95 ? 30.141 -16.038 16.587 1.00 49.00 95 ILE A C 1
ATOM 673 O O . ILE A 1 95 ? 29.364 -15.936 17.536 1.00 49.00 95 ILE A O 1
ATOM 677 N N . ALA A 1 96 ? 31.456 -15.886 16.718 1.00 54.72 96 ALA A N 1
ATOM 678 C CA . ALA A 1 96 ? 32.092 -15.411 17.938 1.00 54.72 96 ALA A CA 1
ATOM 679 C C . ALA A 1 96 ? 31.642 -13.968 18.257 1.00 54.72 96 ALA A C 1
ATOM 681 O O . ALA A 1 96 ? 31.612 -13.130 17.352 1.00 54.72 96 ALA A O 1
ATOM 682 N N . PRO A 1 97 ? 31.320 -13.635 19.520 1.00 56.59 97 PRO A N 1
ATOM 683 C CA . PRO A 1 97 ? 31.109 -12.251 19.926 1.00 56.59 97 PRO A CA 1
ATOM 684 C C . PRO A 1 97 ? 32.442 -11.479 19.964 1.00 56.59 97 PRO A C 1
ATOM 686 O O . PRO A 1 97 ? 33.465 -11.986 20.424 1.00 56.59 97 PRO A O 1
ATOM 689 N N . TRP A 1 98 ? 32.411 -10.239 19.471 1.00 46.72 98 TRP A N 1
ATOM 690 C CA . TRP A 1 98 ? 33.517 -9.268 19.461 1.00 46.72 98 TRP A CA 1
ATOM 691 C C . TRP A 1 98 ? 34.178 -9.110 20.848 1.00 46.72 98 TRP A C 1
ATOM 693 O O . TRP A 1 98 ? 33.454 -9.006 21.843 1.00 46.72 98 TRP A O 1
ATOM 703 N N . PRO A 1 99 ? 35.518 -8.993 20.958 1.00 59.75 99 PRO A N 1
ATOM 704 C CA . PRO A 1 99 ? 36.147 -8.657 22.228 1.00 59.75 99 PRO A CA 1
ATOM 705 C C . PRO A 1 99 ? 35.996 -7.162 22.545 1.00 59.75 99 PRO A C 1
ATOM 707 O O . PRO A 1 99 ? 36.389 -6.281 21.779 1.00 59.75 99 PRO A O 1
ATOM 710 N N . ASN A 1 100 ? 35.432 -6.910 23.722 1.00 56.03 100 ASN A N 1
ATOM 711 C CA . ASN A 1 100 ? 35.349 -5.634 24.420 1.00 56.03 100 ASN A CA 1
ATOM 712 C C . ASN A 1 100 ? 36.773 -5.148 24.768 1.00 56.03 100 ASN A C 1
ATOM 714 O O . ASN A 1 100 ? 37.481 -5.805 25.532 1.00 56.03 100 ASN A O 1
ATOM 718 N N . GLN A 1 101 ? 37.219 -4.028 24.188 1.00 51.03 101 GLN A N 1
ATOM 719 C CA . GLN A 1 101 ? 38.498 -3.413 24.548 1.00 51.03 101 GLN A CA 1
ATOM 720 C C . GLN A 1 101 ? 38.371 -2.672 25.883 1.00 51.03 101 GLN A C 1
ATOM 722 O O . GLN A 1 101 ? 38.046 -1.488 25.934 1.00 51.03 101 GLN A O 1
ATOM 727 N N . GLY A 1 102 ? 38.663 -3.390 26.965 1.00 47.56 102 GLY A N 1
ATOM 728 C CA . GLY A 1 102 ? 38.967 -2.816 28.267 1.00 47.56 102 GLY A CA 1
ATOM 729 C C . GLY A 1 102 ? 40.446 -2.430 28.397 1.00 47.56 102 GLY A C 1
ATOM 730 O O . GLY A 1 102 ? 41.333 -3.193 28.029 1.00 47.56 102 GLY A O 1
ATOM 731 N N . ALA A 1 103 ? 40.674 -1.254 28.983 1.00 49.47 103 ALA A N 1
ATOM 732 C CA . ALA A 1 103 ? 41.798 -0.900 29.855 1.00 49.47 103 ALA A CA 1
ATOM 733 C C . ALA A 1 103 ? 43.249 -1.165 29.378 1.00 49.47 103 ALA A C 1
ATOM 735 O O . ALA A 1 103 ? 43.835 -2.222 29.610 1.00 49.47 103 ALA A O 1
ATOM 736 N N . ARG A 1 104 ? 43.912 -0.098 28.920 1.00 52.03 104 ARG A N 1
ATOM 737 C CA . ARG A 1 104 ? 45.313 0.202 29.280 1.00 52.03 104 ARG A CA 1
ATOM 738 C C . ARG A 1 104 ? 45.292 1.613 29.886 1.00 52.03 104 ARG A C 1
ATOM 740 O O . ARG A 1 104 ? 44.745 2.505 29.251 1.00 52.03 104 ARG A O 1
ATOM 747 N N . ARG A 1 105 ? 45.404 1.731 31.214 1.00 56.22 105 ARG A N 1
ATOM 748 C CA . ARG A 1 105 ? 46.642 2.007 31.971 1.00 56.22 105 ARG A CA 1
ATOM 749 C C . ARG A 1 105 ? 47.378 3.238 31.472 1.00 56.22 105 ARG A C 1
ATOM 751 O O . ARG A 1 105 ? 47.843 3.185 30.317 1.00 56.22 105 ARG A O 1
#

pLDDT: mean 72.16, std 19.42, range [42.88, 96.19]

Organism: NCBI:txid155974

Sequence (105 aa):
MPPDYQLATSHHALTSPAERSSKAAIGFADGRAAAEKAEAVQRVRAARTVAVHSLDAEDRGVLLSMLGIAGQESAPCTPPAAASQPATPQPVAAIAPWPNQGARR